Protein AF-A0A816DN74-F1 (afdb_monomer)

Sequence (104 aa):
MNDHIDESSTTTKTFRFGSGQLLTLNEYQIEKIPYLTALVSAGSSFDSVKVDEGYYLLDSRIDYQNFLFVLNSISFHSIRQIFIHLSKIYNILAIIALMDFLAI

Mean predicted aligned error: 8.4 Å

Organism: NCBI:txid392033

Radius of gyration: 15.98 Å; Cα contacts (8 Å, |Δi|>4): 104; chains: 1; bounding box: 36×39×48 Å

Foldseek 3Di:
DDDDDDPPPFDWAWAAEPVGDIDIDTPVLQVLQVQSVVQVVVCVVDVVQADPVRHGYDDNLDDPVLVVLVSVCSPPPDPVVSVVPPDPPDDVVSSVVVCVVSVD

Structure (mmCIF, N/CA/C/O backbone):
data_AF-A0A816DN74-F1
#
_entry.id   AF-A0A816DN74-F1
#
loop_
_atom_site.group_PDB
_atom_site.id
_atom_site.type_symbol
_atom_site.label_atom_id
_atom_site.label_alt_id
_atom_site.label_comp_id
_atom_site.label_asym_id
_atom_site.label_entity_id
_atom_site.label_seq_id
_atom_site.pdbx_PDB_ins_code
_atom_site.Cartn_x
_atom_site.Cartn_y
_atom_site.Cartn_z
_atom_site.occupancy
_atom_site.B_iso_or_equiv
_atom_site.auth_seq_id
_atom_site.auth_comp_id
_atom_site.auth_asym_id
_atom_site.auth_atom_id
_atom_site.pdbx_PDB_model_num
ATOM 1 N N . MET A 1 1 ? 11.642 27.091 34.497 1.00 50.53 1 MET A N 1
ATOM 2 C CA . MET A 1 1 ? 10.334 26.539 34.105 1.00 50.53 1 MET A CA 1
ATOM 3 C C . MET A 1 1 ? 9.841 27.354 32.936 1.00 50.53 1 MET A C 1
ATOM 5 O O . MET A 1 1 ? 9.599 28.537 33.120 1.00 50.53 1 MET A O 1
ATOM 9 N N . ASN A 1 2 ? 9.845 26.765 31.748 1.00 39.03 2 ASN A N 1
ATOM 10 C CA . ASN A 1 2 ? 8.800 26.958 30.752 1.00 39.03 2 ASN A CA 1
ATOM 11 C C . ASN A 1 2 ? 8.983 25.855 29.717 1.00 39.03 2 ASN A C 1
ATOM 13 O O . ASN A 1 2 ? 10.053 25.708 29.127 1.00 39.03 2 ASN A O 1
ATOM 17 N N . ASP A 1 3 ? 7.949 25.033 29.663 1.00 43.00 3 ASP A N 1
ATOM 18 C CA . ASP A 1 3 ? 7.897 23.740 29.022 1.00 43.00 3 ASP A CA 1
ATOM 19 C C . ASP A 1 3 ? 7.947 23.831 27.497 1.00 43.00 3 ASP A C 1
ATOM 21 O O . ASP A 1 3 ? 7.420 24.756 26.881 1.00 43.00 3 ASP A O 1
ATOM 25 N N . HIS A 1 4 ? 8.627 22.829 26.944 1.00 48.62 4 HIS A N 1
ATOM 26 C CA . HIS A 1 4 ? 8.392 22.159 25.670 1.00 48.62 4 HIS A CA 1
ATOM 27 C C . HIS A 1 4 ? 7.459 22.854 24.667 1.00 48.62 4 HIS A C 1
ATOM 29 O O . HIS A 1 4 ? 6.235 22.810 24.770 1.00 48.62 4 HIS A O 1
ATOM 35 N N . ILE A 1 5 ? 8.077 23.389 23.613 1.00 49.12 5 ILE A N 1
ATOM 36 C CA . ILE A 1 5 ? 7.415 23.682 2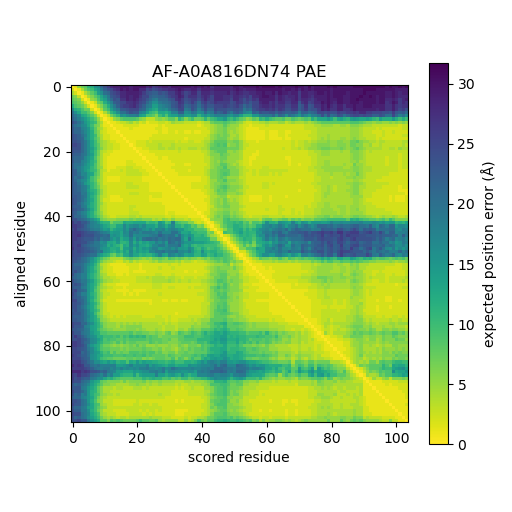2.344 1.00 49.12 5 ILE A CA 1
ATOM 37 C C . ILE A 1 5 ? 7.118 22.338 21.666 1.00 49.12 5 ILE A C 1
ATOM 39 O O . ILE A 1 5 ? 8.027 21.681 21.165 1.00 49.12 5 ILE A O 1
ATOM 43 N N . ASP A 1 6 ? 5.852 21.939 21.763 1.00 41.78 6 ASP A N 1
ATOM 44 C CA . ASP A 1 6 ? 5.035 21.243 20.761 1.00 41.78 6 ASP A CA 1
ATOM 45 C C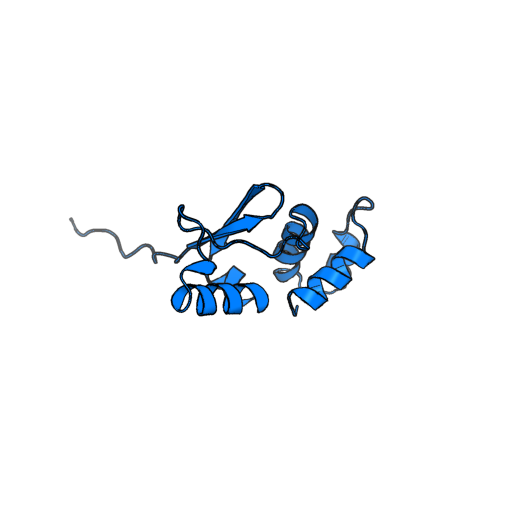 . ASP A 1 6 ? 5.819 20.371 19.756 1.00 41.78 6 ASP A C 1
ATOM 47 O O . ASP A 1 6 ? 6.161 20.793 18.647 1.00 41.78 6 ASP A O 1
ATOM 51 N N . GLU A 1 7 ? 6.101 19.121 20.140 1.00 45.28 7 GLU A N 1
ATOM 52 C CA . GLU A 1 7 ? 6.336 18.064 19.156 1.00 45.28 7 GLU A CA 1
ATOM 53 C C . GLU A 1 7 ? 5.054 17.953 18.334 1.00 45.28 7 GLU A C 1
ATOM 55 O O . GLU A 1 7 ? 4.045 17.453 18.831 1.00 45.28 7 GLU A O 1
ATOM 60 N N . SER A 1 8 ? 5.081 18.439 17.088 1.00 45.41 8 SER A N 1
ATOM 61 C CA . SER A 1 8 ? 3.984 18.258 16.142 1.00 45.41 8 SER A CA 1
ATOM 62 C C . SER A 1 8 ? 3.565 16.791 16.183 1.00 45.41 8 SER A C 1
ATOM 64 O O . SER A 1 8 ? 4.324 15.919 15.743 1.00 45.41 8 SER A O 1
ATOM 66 N N . SER A 1 9 ? 2.398 16.511 16.759 1.00 50.38 9 SER A N 1
ATOM 67 C CA . SER A 1 9 ? 1.848 15.165 16.844 1.00 50.38 9 SER A CA 1
ATOM 68 C C . SER A 1 9 ? 1.544 14.713 15.420 1.00 50.38 9 SER A C 1
ATOM 70 O O . SER A 1 9 ? 0.476 14.954 14.865 1.00 50.38 9 SER A O 1
ATOM 72 N N . THR A 1 10 ? 2.547 14.131 14.765 1.00 61.69 10 THR A N 1
ATOM 73 C CA . THR A 1 10 ? 2.425 13.652 13.395 1.00 61.69 10 THR A CA 1
ATOM 74 C C . THR A 1 10 ? 1.423 12.519 13.456 1.00 61.69 10 THR A C 1
ATOM 76 O O . THR A 1 10 ? 1.683 11.473 14.053 1.00 61.69 10 THR A O 1
ATOM 79 N N . THR A 1 11 ? 0.233 12.753 12.909 1.00 83.50 11 THR A N 1
ATOM 80 C CA . THR A 1 11 ? -0.824 11.751 12.936 1.00 83.50 11 THR A CA 1
ATOM 81 C C . THR A 1 11 ? -0.331 10.553 12.135 1.00 83.50 11 THR A C 1
ATOM 83 O O . THR A 1 11 ? -0.092 10.642 10.931 1.00 83.50 11 THR A O 1
ATOM 86 N N . THR A 1 12 ? -0.132 9.429 12.817 1.00 90.94 12 THR A N 1
ATOM 87 C CA . THR A 1 12 ? 0.255 8.169 12.183 1.00 90.94 12 THR A CA 1
ATOM 88 C C . THR A 1 12 ? -0.954 7.257 12.058 1.00 90.94 12 THR A C 1
ATOM 90 O O . THR A 1 12 ? -1.882 7.303 12.871 1.00 90.94 12 THR A O 1
ATOM 93 N N . LYS A 1 13 ? -0.965 6.429 11.012 1.00 92.00 13 LYS A N 1
ATOM 94 C CA . LYS A 1 13 ? -1.972 5.384 10.801 1.00 92.00 13 LYS A CA 1
ATOM 95 C C . LYS A 1 13 ? -1.269 4.060 10.547 1.00 92.00 13 LYS A C 1
ATOM 97 O O . LYS A 1 13 ? -0.234 4.021 9.884 1.00 92.00 13 LYS A O 1
ATOM 102 N N . THR A 1 14 ? -1.846 2.980 11.062 1.00 93.38 14 THR A N 1
ATOM 103 C CA . THR A 1 14 ? -1.308 1.628 10.894 1.00 93.38 14 THR A CA 1
ATOM 104 C C . THR A 1 14 ? -2.171 0.836 9.922 1.00 93.38 14 THR A C 1
ATOM 106 O O . THR A 1 14 ? -3.398 0.798 10.041 1.00 93.38 14 THR A O 1
ATOM 109 N N . PHE A 1 15 ? -1.506 0.202 8.964 1.00 93.25 15 PHE A N 1
ATOM 110 C CA . PHE A 1 15 ? -2.094 -0.580 7.889 1.00 93.25 15 PHE A CA 1
ATOM 111 C C . PHE A 1 15 ? -1.720 -2.050 8.057 1.00 93.25 15 PHE A C 1
ATOM 113 O O . PHE A 1 15 ? -0.571 -2.368 8.373 1.00 93.25 15 PHE A O 1
ATOM 120 N N . ARG A 1 16 ? -2.684 -2.943 7.839 1.00 92.81 16 ARG A N 1
ATOM 121 C CA . ARG A 1 16 ? -2.505 -4.393 7.925 1.00 92.81 16 ARG A CA 1
ATOM 122 C C . ARG A 1 16 ? -2.571 -5.011 6.538 1.00 92.81 16 ARG A C 1
ATOM 124 O O . ARG A 1 16 ? -3.534 -4.801 5.808 1.00 92.81 16 ARG A O 1
ATOM 131 N N . PHE A 1 17 ? -1.560 -5.795 6.197 1.00 93.00 17 PHE A N 1
ATOM 132 C CA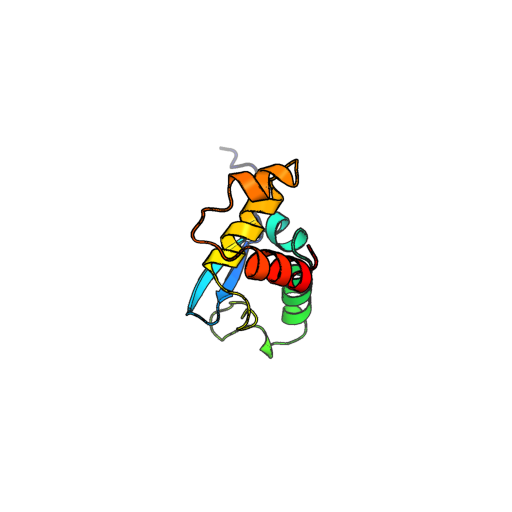 . PHE A 1 17 ? -1.493 -6.539 4.943 1.00 93.00 17 PHE A CA 1
ATOM 133 C C . PHE A 1 17 ? -2.262 -7.855 5.066 1.00 93.00 17 PHE A C 1
ATOM 135 O O . PHE A 1 17 ? -2.381 -8.409 6.162 1.00 93.00 17 PHE A O 1
ATOM 142 N N . GLY A 1 18 ? -2.725 -8.404 3.939 1.00 88.25 18 GLY A N 1
ATOM 143 C CA . GLY A 1 18 ? -3.391 -9.714 3.914 1.00 88.25 18 GLY A CA 1
ATOM 144 C C . GLY A 1 18 ? -2.516 -10.850 4.462 1.00 88.25 18 GLY A C 1
ATOM 145 O O . GLY A 1 18 ? -3.022 -11.807 5.039 1.00 88.25 18 GLY A O 1
ATOM 146 N N . SER A 1 19 ? -1.194 -10.706 4.361 1.00 90.38 19 SER A N 1
ATOM 147 C CA . SER A 1 19 ? -0.198 -11.625 4.919 1.00 90.38 19 SER A CA 1
ATOM 148 C C . SER A 1 19 ? 0.030 -11.477 6.435 1.00 90.38 19 SER A C 1
ATOM 150 O O . SER A 1 19 ? 0.749 -12.278 7.025 1.00 90.38 19 SER A O 1
ATOM 152 N N . GLY A 1 20 ? -0.592 -10.485 7.082 1.00 90.12 20 GLY A N 1
ATOM 153 C CA . GLY A 1 20 ? -0.556 -10.269 8.532 1.00 90.12 20 GLY A CA 1
ATOM 154 C C . GLY A 1 20 ? 0.469 -9.242 9.021 1.00 90.12 20 GLY A C 1
ATOM 155 O O . GLY A 1 20 ? 0.366 -8.803 10.164 1.00 90.12 20 GLY A O 1
ATOM 156 N N . GLN A 1 21 ? 1.417 -8.814 8.182 1.00 94.81 21 GLN A N 1
ATOM 157 C CA . GLN A 1 21 ? 2.345 -7.732 8.519 1.00 94.81 21 GLN A CA 1
ATOM 158 C C . GLN A 1 21 ? 1.596 -6.421 8.769 1.00 94.81 21 GLN A C 1
ATOM 160 O O . GLN A 1 21 ? 0.570 -6.136 8.145 1.00 94.81 21 GLN A O 1
ATOM 165 N N . LEU A 1 22 ? 2.162 -5.605 9.655 1.00 94.12 22 LEU A N 1
ATOM 166 C CA . LEU A 1 22 ? 1.687 -4.265 9.969 1.00 94.12 22 LEU A CA 1
ATOM 167 C C . LEU A 1 22 ? 2.709 -3.228 9.502 1.00 94.12 22 LEU A C 1
ATOM 169 O O . LEU A 1 22 ? 3.917 -3.467 9.553 1.00 94.12 22 LEU A O 1
ATOM 173 N N . LEU A 1 23 ? 2.220 -2.071 9.066 1.00 95.19 23 LEU A N 1
ATOM 174 C CA . LEU A 1 23 ? 3.051 -0.931 8.699 1.00 95.19 23 LEU A CA 1
ATOM 175 C C . LEU A 1 23 ? 2.412 0.365 9.183 1.00 95.19 23 LEU A C 1
ATOM 177 O O . LEU A 1 23 ? 1.275 0.672 8.830 1.00 95.19 23 LEU A O 1
ATOM 181 N N . THR A 1 24 ? 3.155 1.131 9.973 1.00 94.88 24 THR A N 1
ATOM 182 C CA . THR A 1 24 ? 2.734 2.452 10.444 1.00 94.88 24 THR A CA 1
ATOM 183 C C . THR A 1 24 ? 3.344 3.521 9.554 1.00 94.88 24 THR A C 1
ATOM 185 O O . THR A 1 24 ? 4.558 3.547 9.361 1.00 94.88 24 THR A O 1
ATOM 188 N N . LEU A 1 25 ? 2.497 4.394 9.015 1.00 94.06 25 LEU A N 1
ATOM 189 C CA . LEU A 1 25 ? 2.888 5.479 8.122 1.00 94.06 25 LEU A CA 1
ATOM 190 C C . LEU A 1 25 ? 2.462 6.821 8.708 1.00 94.06 25 LEU A C 1
ATOM 192 O O . LEU A 1 25 ? 1.448 6.915 9.407 1.00 94.06 25 LEU A O 1
ATOM 196 N N . ASN A 1 26 ? 3.242 7.855 8.409 1.00 93.25 26 ASN A N 1
ATOM 197 C CA . ASN A 1 26 ? 2.861 9.233 8.700 1.00 93.25 26 ASN A CA 1
ATOM 198 C C . ASN A 1 26 ? 1.957 9.803 7.596 1.00 93.25 26 ASN A C 1
ATOM 200 O O . ASN A 1 26 ? 1.847 9.242 6.504 1.00 93.25 26 ASN A O 1
ATOM 204 N N . GLU A 1 27 ? 1.320 10.933 7.888 1.00 91.25 27 GLU A N 1
ATOM 205 C CA . GLU A 1 27 ? 0.409 11.621 6.969 1.00 91.25 27 GLU A CA 1
ATOM 206 C C . GLU A 1 27 ? 1.048 11.929 5.609 1.00 91.25 27 GLU A C 1
ATOM 208 O O . GLU A 1 27 ? 0.466 11.606 4.579 1.00 91.25 27 GLU A O 1
ATOM 213 N N . TYR A 1 28 ? 2.295 12.410 5.588 1.00 91.12 28 TYR A N 1
ATOM 214 C CA . TYR A 1 28 ? 3.015 12.687 4.341 1.00 91.12 28 TYR A CA 1
ATOM 215 C C . TYR A 1 28 ? 3.141 11.449 3.436 1.00 91.12 28 TYR A C 1
ATOM 217 O O . TYR A 1 28 ? 2.938 11.533 2.227 1.00 91.12 28 TYR A O 1
ATOM 225 N N . GLN A 1 29 ? 3.467 10.283 3.998 1.00 92.38 29 GLN A N 1
ATOM 226 C CA . GLN A 1 29 ? 3.558 9.033 3.236 1.00 92.38 29 GLN A CA 1
ATOM 227 C C . GLN A 1 29 ? 2.191 8.568 2.726 1.00 92.38 29 GLN A C 1
ATOM 229 O O . GLN A 1 29 ? 2.104 8.038 1.621 1.00 92.38 29 GLN A O 1
ATOM 234 N N . ILE A 1 30 ? 1.138 8.767 3.522 1.00 93.19 30 ILE A N 1
ATOM 235 C CA . ILE A 1 30 ? -0.237 8.414 3.156 1.00 93.19 30 ILE A CA 1
ATOM 236 C C . ILE A 1 30 ? -0.694 9.271 1.975 1.00 93.19 30 ILE A C 1
ATOM 238 O O . ILE A 1 30 ? -1.135 8.723 0.972 1.00 93.19 30 ILE A O 1
ATOM 242 N N . GLU A 1 31 ? -0.502 10.590 2.046 1.00 92.44 31 GLU A N 1
ATOM 243 C CA . GLU A 1 31 ? -0.914 11.539 1.004 1.00 92.44 31 GLU A CA 1
ATOM 244 C C . GLU A 1 31 ? -0.244 11.290 -0.351 1.00 92.44 31 GLU A C 1
ATOM 246 O O . GLU A 1 31 ? -0.820 11.584 -1.399 1.00 92.44 31 GLU A O 1
ATOM 251 N N . LYS A 1 32 ? 0.968 10.726 -0.346 1.00 92.19 32 LYS A N 1
ATOM 252 C CA . LYS A 1 32 ? 1.703 10.376 -1.567 1.00 92.19 32 LYS A CA 1
ATOM 253 C C . LYS A 1 32 ? 1.181 9.124 -2.266 1.00 92.19 32 LYS A C 1
ATOM 255 O O . LYS A 1 32 ? 1.574 8.885 -3.403 1.00 92.19 32 LYS A O 1
ATOM 260 N N . ILE A 1 33 ? 0.323 8.341 -1.615 1.00 93.69 33 ILE A N 1
ATOM 261 C CA . ILE A 1 33 ? -0.246 7.113 -2.167 1.00 93.69 33 ILE A CA 1
ATOM 262 C C . ILE A 1 33 ? -1.771 7.278 -2.220 1.00 93.69 33 ILE A C 1
ATOM 264 O O . ILE A 1 33 ? -2.440 7.041 -1.211 1.00 93.69 33 ILE A O 1
ATOM 268 N N . PRO A 1 34 ? -2.356 7.651 -3.376 1.00 94.00 34 PRO A N 1
ATOM 269 C CA . PRO A 1 34 ? -3.784 7.961 -3.478 1.00 94.00 34 PRO A CA 1
ATOM 270 C C . PRO A 1 34 ? -4.705 6.859 -2.950 1.00 94.00 34 PRO A C 1
ATOM 272 O O . PRO A 1 34 ? -5.709 7.156 -2.302 1.00 94.00 34 PRO A O 1
ATOM 275 N N . TYR A 1 35 ? -4.339 5.591 -3.161 1.00 93.44 35 TYR A N 1
ATOM 276 C CA . TYR A 1 35 ? -5.055 4.452 -2.588 1.00 93.44 35 TYR A CA 1
ATOM 277 C C . TYR A 1 35 ? -5.157 4.522 -1.051 1.00 93.44 35 TYR A C 1
ATOM 279 O O . TYR A 1 35 ? -6.237 4.307 -0.501 1.00 93.44 35 TYR A O 1
ATOM 287 N N . LEU A 1 36 ? -4.070 4.866 -0.347 1.00 92.88 36 LEU A N 1
ATOM 288 C CA . LEU A 1 36 ? -4.086 4.991 1.113 1.00 92.88 36 LEU A CA 1
ATOM 289 C C . LEU A 1 36 ? -4.900 6.199 1.568 1.00 92.88 36 LEU A C 1
ATOM 291 O O . LEU A 1 36 ? -5.666 6.079 2.523 1.00 92.88 36 LEU A O 1
ATOM 295 N N . THR A 1 37 ? -4.768 7.338 0.885 1.00 92.31 37 THR A N 1
ATOM 296 C CA . THR A 1 37 ? -5.578 8.532 1.162 1.00 92.31 37 THR A CA 1
ATOM 297 C C . THR A 1 37 ? -7.062 8.201 1.071 1.00 92.31 37 THR A C 1
ATOM 299 O O . THR A 1 37 ? -7.810 8.442 2.017 1.00 92.31 37 THR A O 1
ATOM 302 N N . ALA A 1 38 ? -7.482 7.561 -0.024 1.00 89.88 38 ALA A N 1
ATOM 303 C CA . ALA A 1 38 ? -8.862 7.134 -0.214 1.00 89.88 38 ALA A CA 1
ATOM 304 C C . ALA A 1 38 ? -9.311 6.148 0.875 1.00 89.88 38 ALA A C 1
ATOM 306 O O . ALA A 1 38 ? -10.413 6.285 1.402 1.00 89.88 38 ALA A O 1
ATOM 307 N N . LEU A 1 39 ? -8.458 5.193 1.256 1.00 89.62 39 LEU A N 1
ATOM 308 C CA . LEU A 1 39 ? -8.756 4.215 2.303 1.00 89.62 39 LEU A CA 1
ATOM 309 C C . LEU A 1 39 ? -8.958 4.876 3.674 1.00 89.62 39 LEU A C 1
ATOM 311 O O . LEU A 1 39 ? -9.906 4.547 4.387 1.00 89.62 39 LEU A O 1
ATOM 315 N N . VAL A 1 40 ? -8.101 5.834 4.036 1.00 89.00 40 VAL A N 1
ATOM 316 C CA . VAL A 1 40 ? -8.200 6.578 5.299 1.00 89.00 40 VAL A CA 1
ATOM 317 C C . VAL A 1 40 ? -9.434 7.482 5.307 1.00 89.00 40 VAL A C 1
ATOM 319 O O . VAL A 1 40 ? -10.163 7.502 6.301 1.00 89.00 40 VAL A O 1
ATOM 322 N N . SER A 1 41 ? -9.718 8.176 4.201 1.00 86.56 41 SER A N 1
ATOM 323 C CA . SER A 1 41 ? -10.924 8.998 4.045 1.00 86.56 41 SER A CA 1
ATOM 324 C C . SER A 1 41 ? -12.211 8.168 4.027 1.00 86.56 41 SER A C 1
ATOM 326 O O . SER A 1 41 ? -13.235 8.615 4.528 1.00 86.56 41 SER A O 1
ATOM 328 N N . ALA A 1 42 ? -12.186 6.951 3.483 1.00 80.44 42 ALA A N 1
ATOM 329 C CA . ALA A 1 42 ? -13.337 6.054 3.502 1.00 80.44 42 ALA A CA 1
ATOM 330 C C . ALA A 1 42 ? -13.541 5.422 4.884 1.00 80.44 42 ALA A C 1
ATOM 332 O O . ALA A 1 42 ? -14.674 5.313 5.341 1.00 80.44 42 ALA A O 1
ATOM 333 N N . GLY A 1 43 ? -12.468 5.061 5.592 1.00 67.00 43 GLY A N 1
ATOM 334 C CA . GLY A 1 43 ? -12.534 4.503 6.947 1.00 67.00 43 GLY A CA 1
ATOM 335 C C . GLY A 1 43 ? -12.928 5.507 8.040 1.00 67.00 43 GLY A C 1
ATOM 336 O O . GLY A 1 43 ? -13.101 5.114 9.194 1.00 67.00 43 GLY A O 1
ATOM 337 N N . SER A 1 44 ? -13.067 6.798 7.717 1.00 58.62 44 SER A N 1
ATOM 338 C CA . SER A 1 44 ? -13.780 7.762 8.569 1.00 58.62 44 SER A CA 1
ATOM 339 C C . SER A 1 44 ? -15.298 7.736 8.347 1.00 58.62 44 SER A C 1
ATOM 341 O O . SER A 1 44 ? -16.040 8.208 9.203 1.00 58.62 44 SER A O 1
ATOM 343 N N . SER A 1 45 ? -15.747 7.174 7.221 1.00 56.16 45 SER A N 1
ATOM 344 C CA . SER A 1 45 ? -17.153 7.099 6.805 1.00 56.16 45 SER A CA 1
ATOM 345 C C . SER A 1 45 ? -17.746 5.689 6.937 1.00 56.16 45 SER A C 1
ATOM 347 O O . SER A 1 45 ? -18.961 5.547 7.039 1.00 56.16 45 SER A O 1
ATOM 349 N N . PHE A 1 46 ? -16.905 4.649 6.945 1.00 48.28 46 PHE A N 1
ATOM 350 C CA . PHE A 1 46 ? -17.305 3.245 7.031 1.00 48.28 46 PHE A CA 1
ATOM 351 C C . PHE A 1 46 ? -16.483 2.504 8.093 1.00 48.28 46 PHE A C 1
ATOM 353 O O . PHE A 1 46 ? -15.287 2.260 7.909 1.00 48.28 46 PHE A O 1
ATOM 360 N N . ASP A 1 47 ? -17.147 2.068 9.168 1.00 51.00 47 ASP A N 1
ATOM 361 C CA . ASP A 1 47 ? -16.553 1.234 10.227 1.00 51.00 47 ASP A CA 1
ATOM 362 C C . ASP A 1 47 ? -16.019 -0.111 9.699 1.00 51.00 47 ASP A C 1
ATOM 364 O O . ASP A 1 47 ? -15.175 -0.735 10.328 1.00 51.00 47 ASP A O 1
ATOM 368 N N . SER A 1 48 ? -16.437 -0.542 8.502 1.00 50.94 48 SER A N 1
ATOM 369 C CA . SER A 1 48 ? -16.025 -1.810 7.884 1.00 50.94 48 SER A CA 1
ATOM 370 C C . SER A 1 48 ? -14.580 -1.846 7.372 1.00 50.94 48 SER A C 1
ATOM 372 O O . SER A 1 48 ? -14.103 -2.911 6.987 1.00 50.94 48 SER A O 1
ATOM 374 N N . VAL A 1 49 ? -13.891 -0.701 7.296 1.00 57.19 49 VAL A N 1
ATOM 375 C CA . VAL A 1 49 ? -12.496 -0.622 6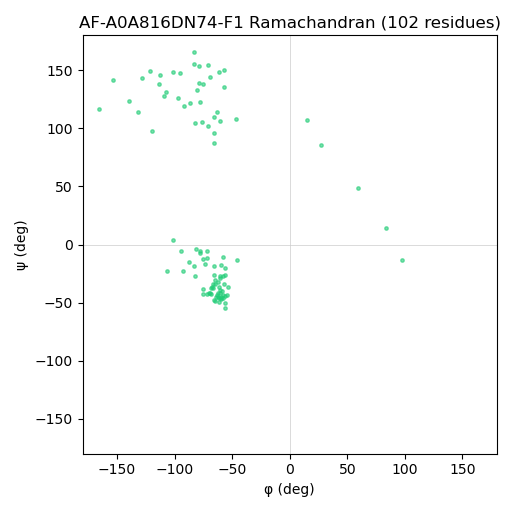.814 1.00 57.19 49 VAL A CA 1
ATOM 376 C C . VAL A 1 49 ? -11.494 -0.722 7.970 1.00 57.19 49 VAL A C 1
ATOM 378 O O . VAL A 1 49 ? -10.339 -1.111 7.765 1.00 57.19 49 VAL A O 1
ATOM 381 N N . LYS A 1 50 ? -11.933 -0.402 9.194 1.00 58.62 50 LYS A N 1
ATOM 382 C CA . LYS A 1 50 ? -11.133 -0.568 10.405 1.00 58.62 50 LYS A CA 1
ATOM 383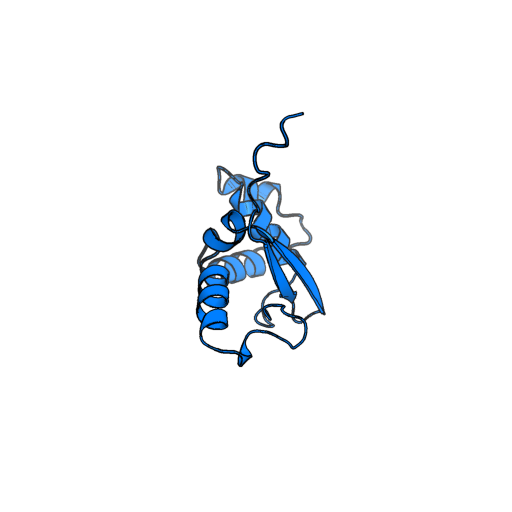 C C . LYS A 1 50 ? -11.415 -1.939 11.001 1.00 58.62 50 LYS A C 1
ATOM 385 O O . LYS A 1 50 ? -12.541 -2.245 11.368 1.00 58.62 50 LYS A O 1
ATOM 390 N N . VAL A 1 51 ? -10.381 -2.762 11.104 1.00 61.03 51 VAL A N 1
ATOM 391 C CA . VAL A 1 51 ? -10.460 -3.998 11.896 1.00 61.03 51 VAL A CA 1
ATOM 392 C C . VAL A 1 51 ? -10.506 -3.604 13.382 1.00 61.03 51 VAL A C 1
ATOM 394 O O . VAL A 1 51 ? -9.986 -2.539 13.723 1.00 61.03 51 VAL A O 1
ATOM 397 N N . ASP A 1 52 ? -11.075 -4.450 14.250 1.00 56.44 52 ASP A N 1
ATOM 398 C CA . ASP A 1 52 ? -11.321 -4.249 15.702 1.00 56.44 52 ASP A CA 1
ATOM 399 C C . ASP A 1 52 ? -10.150 -3.660 16.531 1.00 56.44 52 ASP A C 1
ATOM 401 O O . ASP A 1 52 ? -10.338 -3.209 17.658 1.00 56.44 52 ASP A O 1
ATOM 405 N N . GLU A 1 53 ? -8.939 -3.616 15.977 1.00 63.25 53 GLU A N 1
ATOM 406 C CA . GLU A 1 53 ? -7.708 -3.113 16.597 1.00 63.25 53 GLU A CA 1
ATOM 407 C C . GLU A 1 53 ? -7.315 -1.687 16.139 1.00 63.25 53 GLU A C 1
ATOM 409 O O . GLU A 1 53 ? -6.265 -1.172 16.521 1.00 63.25 53 GLU A O 1
ATOM 414 N N . GLY A 1 54 ? -8.137 -1.021 15.316 1.00 77.12 54 GLY A N 1
ATOM 415 C CA . GLY A 1 54 ? -7.885 0.344 14.827 1.00 77.12 54 GLY A CA 1
ATOM 416 C C . GLY A 1 54 ? -6.971 0.432 13.597 1.00 77.12 54 GLY A C 1
ATOM 417 O O . GLY A 1 54 ? -6.494 1.519 13.256 1.00 77.12 54 GLY A O 1
ATOM 418 N N . TYR A 1 55 ? -6.737 -0.695 12.918 1.00 86.94 55 TYR A N 1
ATOM 419 C CA . TYR A 1 55 ? -5.918 -0.789 11.705 1.00 86.94 55 TYR A CA 1
ATOM 420 C C . TYR A 1 55 ? -6.756 -0.712 10.429 1.00 86.94 55 TYR A C 1
ATOM 422 O O . TYR A 1 55 ? -7.864 -1.242 10.384 1.00 86.94 55 TYR A O 1
ATOM 430 N N . TYR A 1 56 ? -6.188 -0.134 9.369 1.00 89.56 56 TYR A N 1
ATOM 431 C CA . TYR A 1 56 ? -6.776 -0.169 8.026 1.00 89.56 56 TYR A CA 1
ATOM 432 C C . TYR A 1 56 ? -6.336 -1.441 7.306 1.00 89.56 56 TYR A C 1
ATOM 434 O O . TYR A 1 56 ? -5.136 -1.674 7.134 1.00 89.56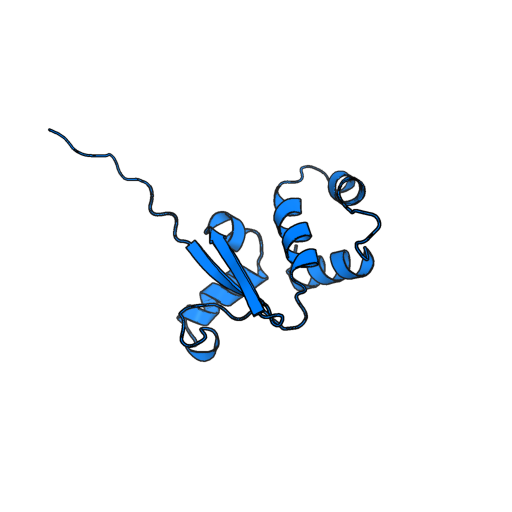 56 TYR A O 1
ATOM 442 N N . LEU A 1 57 ? -7.289 -2.267 6.881 1.00 89.38 57 LEU A N 1
ATOM 443 C CA . LEU A 1 57 ? -6.981 -3.470 6.114 1.00 89.38 57 LEU A CA 1
ATOM 444 C C . LEU A 1 57 ? -6.689 -3.104 4.654 1.00 89.38 57 LEU A C 1
ATOM 446 O O . LEU A 1 57 ? -7.522 -2.502 3.978 1.00 89.38 57 LEU A O 1
ATOM 450 N N . LEU A 1 58 ? -5.506 -3.479 4.175 1.00 91.25 58 LEU A N 1
ATOM 451 C CA . LEU A 1 58 ? -5.124 -3.326 2.777 1.00 91.25 58 LEU A CA 1
ATOM 452 C C . LEU A 1 58 ? -5.738 -4.434 1.918 1.00 91.25 58 LEU A C 1
ATOM 454 O O . LEU A 1 58 ? -5.983 -5.549 2.386 1.00 91.25 58 LEU A O 1
ATOM 458 N N . ASP A 1 59 ? -5.931 -4.140 0.634 1.00 90.69 59 ASP A N 1
ATOM 459 C CA . ASP A 1 59 ? -6.349 -5.139 -0.345 1.00 90.69 59 ASP A CA 1
ATOM 460 C C . ASP A 1 59 ? -5.353 -6.311 -0.382 1.00 90.69 59 ASP A C 1
ATOM 462 O O . ASP A 1 59 ? -4.137 -6.119 -0.415 1.00 90.69 59 ASP A O 1
ATOM 466 N N . SER A 1 60 ? -5.878 -7.538 -0.404 1.00 87.88 60 SER A N 1
ATOM 467 C CA . SER A 1 60 ? -5.091 -8.780 -0.411 1.00 87.88 60 SER A CA 1
ATOM 468 C C . SER A 1 60 ? -4.081 -8.901 -1.559 1.00 87.88 60 SER A C 1
ATOM 470 O O . SER A 1 60 ? -3.134 -9.677 -1.456 1.00 87.88 60 SER A O 1
ATOM 472 N N . ARG A 1 61 ? -4.262 -8.140 -2.647 1.00 88.38 61 ARG A N 1
ATOM 473 C CA . ARG A 1 61 ? -3.337 -8.089 -3.789 1.00 88.38 61 ARG A CA 1
ATOM 474 C C . ARG A 1 61 ? -2.046 -7.329 -3.483 1.00 88.38 61 ARG A C 1
ATOM 476 O O . ARG A 1 61 ? -1.080 -7.451 -4.234 1.00 88.38 61 ARG A O 1
ATOM 483 N N . ILE A 1 62 ? -2.028 -6.532 -2.416 1.00 92.56 62 ILE A N 1
ATOM 484 C CA . ILE A 1 62 ? -0.870 -5.736 -2.024 1.00 92.56 62 ILE A CA 1
ATOM 485 C C . ILE A 1 62 ? 0.093 -6.630 -1.241 1.00 92.56 62 ILE A C 1
ATOM 487 O O . ILE A 1 62 ? -0.122 -6.936 -0.069 1.00 92.56 62 ILE A O 1
ATOM 491 N N . ASP A 1 63 ? 1.178 -7.034 -1.898 1.00 92.88 63 ASP A N 1
ATOM 492 C CA . ASP A 1 63 ? 2.286 -7.726 -1.244 1.00 92.88 63 ASP A CA 1
ATOM 493 C C . ASP A 1 63 ? 3.137 -6.754 -0.413 1.00 92.88 63 ASP A C 1
ATOM 495 O O . ASP A 1 63 ? 3.462 -5.650 -0.854 1.00 92.88 63 ASP A O 1
ATOM 499 N N . TYR A 1 64 ? 3.539 -7.190 0.781 1.00 92.38 64 TYR A N 1
ATOM 500 C CA . TYR A 1 64 ? 4.278 -6.364 1.734 1.00 92.38 64 TYR A CA 1
ATOM 501 C C . TYR A 1 64 ? 5.644 -5.901 1.212 1.00 92.38 64 TYR A C 1
ATOM 503 O O . TYR A 1 64 ? 5.993 -4.729 1.351 1.00 92.38 64 TYR A O 1
ATOM 511 N N . GLN A 1 65 ? 6.425 -6.797 0.601 1.00 91.44 65 GLN A N 1
ATOM 512 C CA . GLN A 1 65 ? 7.782 -6.470 0.153 1.00 91.44 65 GLN A CA 1
ATOM 513 C C . GLN A 1 65 ? 7.744 -5.537 -1.056 1.00 91.44 65 GLN A C 1
ATOM 515 O O . GLN A 1 65 ? 8.470 -4.542 -1.109 1.00 91.44 65 GLN A O 1
ATOM 520 N N . ASN A 1 66 ? 6.839 -5.815 -1.993 1.00 91.19 66 ASN A N 1
ATOM 521 C CA . ASN A 1 66 ? 6.602 -4.949 -3.141 1.00 91.19 66 ASN A CA 1
ATOM 522 C C . ASN A 1 66 ? 6.110 -3.563 -2.707 1.00 91.19 66 ASN A C 1
ATOM 524 O O . ASN A 1 66 ? 6.584 -2.552 -3.224 1.00 91.19 66 ASN A O 1
ATOM 528 N N . PHE A 1 67 ? 5.212 -3.497 -1.721 1.00 93.50 67 PHE A N 1
ATOM 529 C CA . PHE A 1 67 ? 4.725 -2.230 -1.188 1.00 93.50 67 PHE A CA 1
ATOM 530 C C . PHE A 1 67 ? 5.833 -1.417 -0.517 1.00 93.50 67 PHE A C 1
ATOM 532 O O . PHE A 1 67 ? 5.951 -0.224 -0.784 1.00 93.50 67 PHE A O 1
ATOM 539 N N . LEU A 1 68 ? 6.680 -2.038 0.312 1.00 92.25 68 LEU A N 1
ATOM 540 C CA . LEU A 1 68 ? 7.820 -1.348 0.927 1.00 92.25 68 LEU A CA 1
ATOM 541 C C . LEU A 1 68 ? 8.772 -0.771 -0.121 1.00 92.25 68 LEU A C 1
ATOM 543 O O . LEU A 1 68 ? 9.275 0.341 0.042 1.00 92.25 68 LEU A O 1
ATOM 547 N N . PHE A 1 69 ? 9.010 -1.507 -1.206 1.00 91.25 69 PHE A N 1
ATOM 548 C CA . PHE A 1 69 ? 9.808 -1.000 -2.312 1.00 91.25 69 PHE A CA 1
ATOM 549 C C . PHE A 1 69 ? 9.162 0.239 -2.951 1.00 91.25 69 PHE A C 1
ATOM 551 O O . PHE A 1 69 ? 9.827 1.266 -3.096 1.00 91.25 69 PHE A O 1
ATOM 558 N N . VAL A 1 70 ? 7.866 0.171 -3.276 1.00 91.06 70 VAL A N 1
ATOM 559 C CA . VAL A 1 70 ? 7.119 1.300 -3.854 1.00 91.06 70 VAL A CA 1
ATOM 560 C C . VAL A 1 70 ? 7.122 2.505 -2.910 1.00 91.06 70 VAL A C 1
ATOM 562 O O . VAL A 1 70 ? 7.434 3.612 -3.342 1.00 91.06 70 VAL A O 1
ATOM 565 N N . LEU A 1 71 ? 6.882 2.300 -1.616 1.00 92.50 71 LEU A N 1
ATOM 566 C CA . LEU A 1 71 ? 6.919 3.353 -0.603 1.00 92.50 71 LEU A CA 1
ATOM 567 C C . LEU A 1 71 ? 8.282 4.058 -0.563 1.00 92.50 71 LEU A C 1
ATOM 569 O O . LEU A 1 71 ? 8.345 5.286 -0.566 1.00 92.50 71 LEU A O 1
ATOM 573 N N . ASN A 1 72 ? 9.379 3.297 -0.576 1.00 89.31 72 ASN A N 1
ATOM 574 C CA . ASN A 1 72 ? 10.726 3.869 -0.622 1.00 89.31 72 ASN A CA 1
ATOM 575 C C . ASN A 1 72 ? 10.982 4.628 -1.931 1.00 89.31 72 ASN A C 1
ATOM 577 O O . ASN A 1 72 ? 11.661 5.659 -1.925 1.00 89.31 72 ASN A O 1
ATOM 581 N N . SER A 1 73 ? 10.401 4.161 -3.039 1.00 87.75 73 SER A N 1
ATOM 582 C CA . SER A 1 73 ? 10.559 4.788 -4.350 1.00 87.75 73 SER A CA 1
ATOM 583 C C . SER A 1 73 ? 9.939 6.186 -4.456 1.00 87.75 73 SER A C 1
ATOM 585 O O . SER A 1 73 ? 10.370 6.968 -5.294 1.00 87.75 73 SER A O 1
ATOM 587 N N . ILE A 1 74 ? 9.018 6.560 -3.560 1.00 85.19 74 ILE A N 1
ATOM 588 C CA . ILE A 1 74 ? 8.444 7.921 -3.494 1.00 85.19 74 ILE A CA 1
ATOM 589 C C . ILE A 1 74 ? 9.528 8.976 -3.223 1.00 85.19 74 ILE A C 1
ATOM 591 O O . ILE A 1 74 ? 9.402 10.129 -3.628 1.00 85.19 74 ILE A O 1
ATOM 595 N N . SER A 1 75 ? 10.619 8.587 -2.555 1.00 84.56 75 SER A N 1
ATOM 596 C CA . SER A 1 75 ? 11.776 9.458 -2.308 1.00 84.56 75 SER A CA 1
ATOM 597 C C . SER A 1 75 ? 12.749 9.549 -3.491 1.00 84.56 75 SER A C 1
ATOM 599 O O . SER A 1 75 ? 13.743 10.279 -3.433 1.00 84.56 75 SER A O 1
ATOM 601 N N . PHE A 1 76 ? 12.503 8.797 -4.566 1.00 86.50 76 PHE A N 1
ATOM 602 C CA . PHE A 1 76 ? 13.391 8.769 -5.716 1.00 86.50 76 PHE A CA 1
ATOM 603 C C . PHE A 1 76 ? 13.170 9.992 -6.600 1.00 86.50 76 PHE A C 1
ATOM 605 O O . PHE A 1 76 ? 12.055 10.409 -6.887 1.00 86.50 76 PHE A O 1
ATOM 612 N N . HIS A 1 77 ? 14.275 10.547 -7.083 1.00 83.94 77 HIS A N 1
ATOM 613 C CA . HIS A 1 77 ? 14.286 11.755 -7.910 1.00 83.94 77 HIS A CA 1
ATOM 614 C C . HIS A 1 77 ? 14.302 11.417 -9.409 1.00 83.94 77 HIS A C 1
ATOM 616 O O . HIS A 1 77 ? 14.268 12.299 -10.264 1.00 83.94 77 HIS A O 1
ATOM 622 N N . SER A 1 78 ? 14.418 10.130 -9.749 1.00 80.88 78 SER A N 1
ATOM 623 C CA . SER A 1 78 ? 14.457 9.645 -11.124 1.00 80.88 78 SER A CA 1
ATOM 624 C C . SER A 1 78 ? 13.959 8.211 -11.209 1.00 80.88 78 SER A C 1
ATOM 626 O O . SER A 1 78 ? 14.345 7.366 -10.404 1.00 80.88 78 SER A O 1
ATOM 628 N N . ILE A 1 79 ? 13.224 7.901 -12.278 1.00 76.38 79 ILE A N 1
ATOM 629 C CA . ILE A 1 79 ? 12.785 6.537 -12.594 1.00 76.38 79 ILE A CA 1
ATOM 630 C C . ILE A 1 79 ? 13.956 5.549 -12.698 1.00 76.38 79 ILE A C 1
ATOM 632 O O . ILE A 1 79 ? 13.804 4.367 -12.420 1.00 76.38 79 ILE A O 1
ATOM 636 N N . ARG A 1 80 ? 15.167 6.023 -13.028 1.00 80.75 80 ARG A N 1
ATOM 637 C CA . ARG A 1 80 ? 16.372 5.179 -13.071 1.00 80.75 80 ARG A CA 1
ATOM 638 C C . ARG A 1 80 ? 16.715 4.580 -11.707 1.00 80.75 80 ARG A C 1
ATOM 640 O O . ARG A 1 80 ? 17.224 3.466 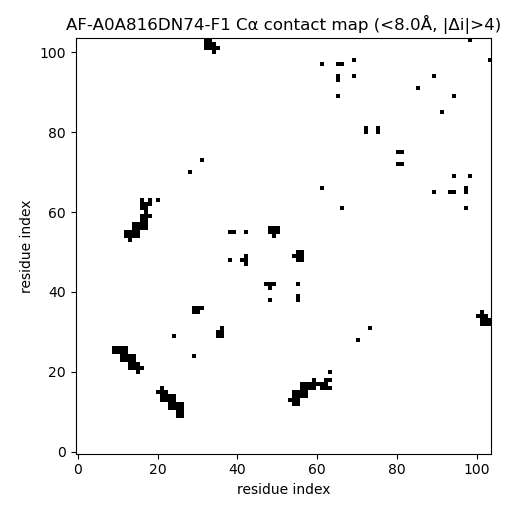-11.659 1.00 80.75 80 ARG A O 1
ATOM 647 N N . GLN A 1 81 ? 16.426 5.291 -10.615 1.00 83.19 81 GLN A N 1
ATOM 648 C CA . GLN A 1 81 ? 16.683 4.802 -9.259 1.00 83.19 81 GLN A CA 1
ATOM 649 C C . GLN A 1 81 ? 15.823 3.580 -8.934 1.00 83.19 81 GLN A C 1
ATOM 651 O O . GLN A 1 81 ? 16.310 2.680 -8.257 1.00 83.19 81 GLN A O 1
ATOM 656 N N . ILE A 1 82 ? 14.619 3.473 -9.510 1.00 79.69 82 ILE A N 1
ATOM 657 C CA . ILE A 1 82 ? 13.801 2.259 -9.410 1.00 79.69 82 ILE A CA 1
ATOM 658 C C . ILE A 1 82 ? 14.606 1.066 -9.917 1.00 79.69 82 ILE A C 1
ATOM 660 O O . ILE A 1 82 ? 14.836 0.137 -9.159 1.00 79.69 82 ILE A O 1
ATOM 664 N N . PHE A 1 83 ? 15.131 1.124 -11.141 1.00 79.00 83 PHE A N 1
ATOM 665 C CA . PHE A 1 83 ? 15.887 0.014 -11.734 1.00 79.00 83 PHE A CA 1
ATOM 666 C C . PHE A 1 83 ? 17.216 -0.294 -11.027 1.00 79.00 83 PHE A C 1
ATOM 668 O O . PHE A 1 83 ? 17.681 -1.427 -11.089 1.00 79.00 83 PHE A O 1
ATOM 675 N N . ILE A 1 84 ? 17.829 0.689 -10.359 1.00 80.69 84 ILE A N 1
ATOM 676 C CA . ILE A 1 84 ? 19.062 0.489 -9.577 1.00 80.69 84 ILE A CA 1
ATOM 677 C C . ILE A 1 84 ? 18.760 -0.227 -8.256 1.00 80.69 84 ILE A C 1
ATOM 679 O O . ILE A 1 84 ? 19.507 -1.115 -7.849 1.00 80.69 84 ILE A O 1
ATOM 683 N N . HIS A 1 85 ? 17.676 0.162 -7.583 1.00 79.88 85 HIS A N 1
ATOM 684 C CA . HIS A 1 85 ? 17.290 -0.389 -6.285 1.00 79.88 85 HIS A CA 1
ATOM 685 C C . HIS A 1 85 ? 16.427 -1.646 -6.395 1.00 79.88 85 HIS A C 1
ATOM 687 O O . HIS A 1 85 ? 16.281 -2.376 -5.411 1.00 79.88 85 HIS A O 1
ATOM 693 N N . LEU A 1 86 ? 15.872 -1.923 -7.576 1.00 77.00 86 LEU A N 1
ATOM 694 C CA . LEU A 1 86 ? 15.160 -3.156 -7.860 1.00 77.00 86 LEU A CA 1
ATOM 695 C C . LEU A 1 86 ? 16.159 -4.317 -7.800 1.00 77.00 86 LEU A C 1
ATOM 697 O O . LEU A 1 86 ? 16.884 -4.603 -8.754 1.00 77.00 86 LEU A O 1
ATOM 701 N N . SER A 1 87 ? 16.231 -4.986 -6.651 1.00 67.69 87 SER A N 1
ATOM 702 C CA . SER A 1 87 ? 17.012 -6.215 -6.544 1.00 67.69 87 SER A CA 1
ATOM 703 C C . SER A 1 87 ? 16.513 -7.230 -7.583 1.00 67.69 87 SER A C 1
ATOM 705 O O . SER A 1 87 ? 15.322 -7.268 -7.894 1.00 67.69 87 SER A O 1
ATOM 707 N N . LYS A 1 88 ? 17.395 -8.107 -8.081 1.00 65.44 88 LYS A N 1
ATOM 708 C CA . LYS A 1 88 ? 17.032 -9.175 -9.040 1.00 65.44 88 LYS A CA 1
ATOM 709 C C . LYS A 1 88 ? 15.940 -10.133 -8.530 1.00 65.44 88 LYS A C 1
ATOM 711 O O . LYS A 1 88 ? 15.467 -10.965 -9.295 1.00 65.44 88 LYS A O 1
ATOM 716 N N . ILE A 1 89 ? 15.592 -10.051 -7.246 1.00 63.81 89 ILE A N 1
ATOM 717 C CA . ILE A 1 89 ? 14.587 -10.879 -6.577 1.00 63.81 89 ILE A CA 1
ATOM 718 C C . ILE A 1 89 ? 13.173 -10.335 -6.832 1.00 63.81 89 ILE A C 1
ATOM 720 O O . ILE A 1 89 ? 12.215 -11.104 -6.839 1.00 63.81 89 ILE A O 1
ATOM 724 N N . TYR A 1 90 ? 13.024 -9.030 -7.080 1.00 69.00 90 TYR A N 1
ATOM 725 C CA . TYR A 1 90 ? 11.715 -8.430 -7.314 1.00 69.00 90 TYR A CA 1
ATOM 726 C C . TYR A 1 90 ? 11.244 -8.658 -8.747 1.00 69.00 90 TYR A C 1
ATOM 728 O O . TYR A 1 90 ? 11.962 -8.407 -9.718 1.00 69.00 90 TYR A O 1
ATOM 736 N N . ASN A 1 91 ? 9.990 -9.083 -8.883 1.00 79.50 91 ASN A N 1
ATOM 737 C CA . ASN A 1 91 ? 9.336 -9.158 -10.178 1.00 79.50 91 ASN A CA 1
ATOM 738 C C . ASN A 1 91 ? 8.936 -7.742 -10.616 1.00 79.50 91 ASN A C 1
ATOM 740 O O . ASN A 1 91 ? 7.970 -7.178 -10.105 1.00 79.50 91 ASN A O 1
ATOM 744 N N . ILE A 1 92 ? 9.670 -7.176 -11.577 1.00 82.31 92 ILE A N 1
ATOM 745 C CA . ILE A 1 92 ? 9.437 -5.806 -12.052 1.00 82.31 92 ILE A CA 1
ATOM 746 C C . ILE A 1 92 ? 8.012 -5.585 -12.569 1.00 82.31 92 ILE A C 1
ATOM 748 O O . ILE A 1 92 ? 7.449 -4.514 -12.366 1.00 82.31 92 ILE A O 1
ATOM 752 N N . LEU A 1 93 ? 7.402 -6.605 -13.179 1.00 86.25 93 LEU A N 1
ATOM 753 C CA . LEU A 1 93 ? 6.025 -6.517 -13.660 1.00 86.25 93 LEU A CA 1
ATOM 754 C C . LEU A 1 93 ? 5.040 -6.426 -12.495 1.00 86.25 93 LEU A C 1
ATOM 756 O O . LEU A 1 93 ? 4.074 -5.676 -12.578 1.00 86.25 93 LEU A O 1
ATOM 760 N N . ALA A 1 94 ? 5.306 -7.138 -11.397 1.00 87.06 94 ALA A N 1
ATOM 761 C CA . ALA A 1 94 ? 4.493 -7.043 -10.189 1.00 87.06 94 ALA A CA 1
ATOM 762 C C . ALA A 1 94 ? 4.613 -5.658 -9.535 1.00 87.06 94 ALA A C 1
ATOM 764 O O . ALA A 1 94 ? 3.612 -5.124 -9.072 1.00 87.06 94 ALA A O 1
ATOM 765 N N . ILE A 1 95 ? 5.807 -5.053 -9.545 1.00 88.62 95 ILE A N 1
ATOM 766 C CA . ILE A 1 95 ? 6.009 -3.686 -9.042 1.00 88.62 95 ILE A CA 1
ATOM 767 C C . ILE A 1 95 ? 5.264 -2.665 -9.901 1.00 88.62 95 ILE A C 1
ATOM 769 O O . ILE A 1 95 ? 4.542 -1.844 -9.351 1.00 88.62 95 ILE A O 1
ATOM 773 N N . ILE A 1 96 ? 5.383 -2.735 -11.231 1.00 87.88 96 ILE A N 1
ATOM 774 C CA . ILE A 1 96 ? 4.676 -1.816 -12.140 1.00 87.88 96 ILE A CA 1
ATOM 775 C C . ILE A 1 96 ? 3.158 -1.953 -11.973 1.00 87.88 96 ILE A C 1
ATOM 777 O O . ILE A 1 96 ? 2.468 -0.948 -11.833 1.00 87.88 96 ILE A O 1
ATOM 781 N N . ALA A 1 97 ? 2.643 -3.185 -11.931 1.00 90.06 97 A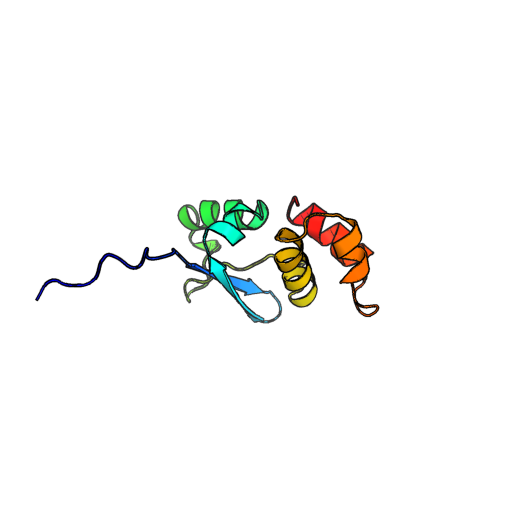LA A N 1
ATOM 782 C CA . ALA A 1 97 ? 1.220 -3.433 -11.707 1.00 90.06 97 ALA A CA 1
ATOM 783 C C . ALA A 1 97 ? 0.748 -2.913 -10.340 1.00 90.06 97 ALA A C 1
ATOM 785 O O . ALA A 1 97 ? -0.364 -2.405 -10.223 1.00 90.06 97 ALA A O 1
ATOM 786 N N . LEU A 1 98 ? 1.589 -3.018 -9.305 1.00 92.62 98 LEU A N 1
ATOM 787 C CA . LEU A 1 98 ? 1.276 -2.473 -7.989 1.00 92.62 98 LEU A CA 1
ATOM 788 C C . LEU A 1 98 ? 1.283 -0.940 -7.990 1.00 92.62 98 LEU A C 1
ATOM 790 O O . LEU A 1 98 ? 0.398 -0.351 -7.384 1.00 92.62 98 LEU A O 1
ATOM 794 N N . MET A 1 99 ? 2.239 -0.292 -8.660 1.00 90.69 99 MET A N 1
ATOM 795 C CA . MET A 1 99 ? 2.267 1.172 -8.780 1.00 90.69 99 MET A CA 1
ATOM 796 C C . MET A 1 99 ? 1.005 1.697 -9.471 1.00 90.69 99 MET A C 1
ATOM 798 O O . MET A 1 99 ? 0.355 2.588 -8.932 1.00 90.69 99 MET A O 1
ATOM 802 N N . ASP A 1 100 ? 0.596 1.067 -10.576 1.00 91.69 100 ASP A N 1
ATOM 803 C CA . ASP A 1 100 ? -0.653 1.391 -11.278 1.00 91.69 100 ASP A CA 1
ATOM 804 C C . ASP A 1 100 ? -1.880 1.213 -10.368 1.00 91.69 100 ASP A C 1
ATOM 806 O O . ASP A 1 100 ? -2.700 2.119 -10.229 1.00 91.69 100 ASP A O 1
ATOM 810 N N . PHE A 1 101 ? -1.961 0.088 -9.646 1.00 91.81 101 PHE A N 1
ATOM 811 C CA . PHE A 1 101 ? -3.037 -0.165 -8.682 1.00 91.81 101 PHE A CA 1
ATOM 812 C C . PHE A 1 101 ? -3.092 0.872 -7.548 1.00 91.81 101 PHE A C 1
ATOM 814 O O . PHE A 1 101 ? -4.175 1.268 -7.115 1.00 91.81 101 PHE A O 1
ATOM 821 N N . LEU A 1 102 ? -1.931 1.306 -7.056 1.00 92.00 102 LEU A N 1
ATOM 822 C CA . LEU A 1 102 ? -1.809 2.325 -6.015 1.00 92.00 102 LEU A CA 1
ATOM 823 C C . LEU A 1 102 ? -2.002 3.756 -6.545 1.00 92.00 102 LEU A C 1
ATOM 825 O O . LEU A 1 102 ? -2.085 4.680 -5.731 1.00 92.00 102 LEU A O 1
ATOM 829 N N . ALA A 1 103 ? -2.108 3.918 -7.870 1.00 89.81 103 ALA A N 1
ATOM 830 C CA . ALA A 1 103 ? -2.172 5.178 -8.603 1.00 89.81 103 ALA A CA 1
ATOM 831 C C . ALA A 1 103 ? -0.939 6.085 -8.390 1.00 89.81 103 ALA A C 1
ATOM 833 O O . ALA A 1 103 ? -1.085 7.274 -8.101 1.00 89.81 103 ALA A O 1
ATOM 834 N N . ILE A 1 104 ? 0.266 5.508 -8.519 1.00 84.75 104 ILE A N 1
ATOM 835 C CA . ILE A 1 104 ? 1.580 6.182 -8.421 1.00 84.75 104 ILE A CA 1
ATOM 836 C C . ILE A 1 104 ? 2.278 6.219 -9.782 1.00 84.75 104 ILE A C 1
ATOM 838 O O . ILE A 1 104 ? 2.289 5.173 -10.468 1.00 84.75 104 ILE A O 1
#

Secondary structure (DSSP, 8-state):
-----------EEEEE-TTS-EEEEEHHHHHTSHHHHHHHHHTTT-GGGEETTTEEEPPTT--HHHHHHHHHHTT-SSHHHHHHH--TTS-HHHHHHHHHHHT-

Solvent-accessible surface area (backbone atoms only — not comparable to full-atom values): 6358 Å² total; per-residue (Å²): 141,81,80,81,84,73,75,77,79,72,62,64,51,42,36,32,37,64,89,66,53,75,48,76,39,44,54,74,65,33,67,70,30,49,50,50,40,51,50,56,60,44,40,77,76,35,74,87,42,40,48,101,85,74,29,38,64,48,62,72,86,54,50,70,70,57,46,55,51,54,62,58,49,71,77,51,94,45,78,65,52,52,68,70,68,52,52,93,84,61,58,65,68,60,45,52,54,47,31,57,72,35,64,99

Nearest PDB structures (foldseek):
  6w66-assembly1_A  TM=7.590E-01  e=1.751E-02  Homo sapiens
  1fs2-assembly1_D  TM=6.938E-01  e=3.583E-02  Homo sapiens
  3v7d-assembly1_A  TM=6.698E-01  e=2.761E-02  Saccharomyces cerevisiae S288C
  6c16-assembly2_B  TM=6.310E-01  e=1.994E-02  Homo sapiens
  6bva-assembly1_D  TM=7.818E-01 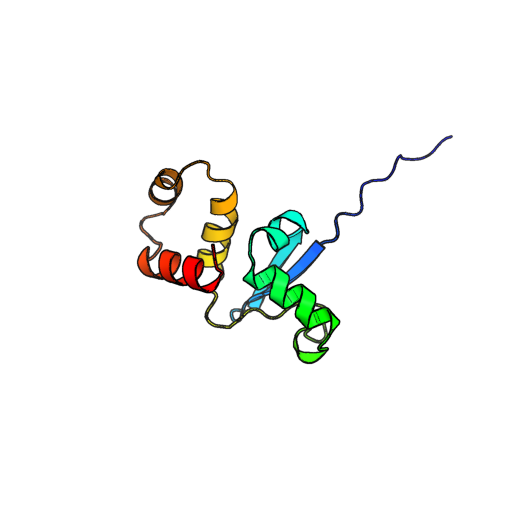 e=6.436E-02  Homo sapiens

pLDDT: mean 80.67, std 15.74, range [39.03, 95.19]